Protein AF-A0A966TAZ2-F1 (afdb_monomer)

Sequence (140 aa):
MYEPYVWDVDDNRYIDFHAGYGANIVGHANPAIVAAVQKRVTQGTHFAQPTPDSIVVAEELSRRFGLPQWRFCNSGTEATMDAVHLMRAITGRDLIVKVEGSYNGHHDAVAISIFRSAKELGPAVKPSFADLKIEIATAS

pLDDT: mean 88.81, std 12.11, range [45.84, 98.44]

Structure (mmCIF, N/CA/C/O backbone):
data_AF-A0A966TAZ2-F1
#
_entry.id   AF-A0A966TAZ2-F1
#
loop_
_atom_site.group_PDB
_atom_site.id
_atom_site.type_symbol
_atom_site.label_atom_id
_atom_site.label_alt_id
_atom_site.label_comp_id
_atom_site.label_asym_id
_atom_site.label_entity_id
_atom_site.label_seq_id
_atom_site.pdbx_PDB_ins_code
_atom_site.Cartn_x
_atom_site.Cartn_y
_atom_site.Cartn_z
_atom_site.occupancy
_atom_site.B_iso_or_equiv
_atom_site.auth_seq_id
_atom_site.auth_comp_id
_atom_site.auth_asym_id
_atom_site.auth_atom_id
_atom_site.pdbx_PDB_model_num
ATOM 1 N N . MET A 1 1 ? 17.032 -9.420 -14.089 1.00 45.84 1 MET A N 1
ATOM 2 C CA . MET A 1 1 ? 17.299 -8.771 -12.790 1.00 45.84 1 MET A CA 1
ATOM 3 C C . MET A 1 1 ? 16.628 -7.411 -12.888 1.00 45.84 1 MET A C 1
ATOM 5 O O . MET A 1 1 ? 16.916 -6.713 -13.847 1.00 45.84 1 MET A O 1
ATOM 9 N N . TYR A 1 2 ? 15.626 -7.138 -12.055 1.00 60.66 2 TYR A N 1
ATOM 10 C CA . TYR A 1 2 ? 14.798 -5.927 -12.137 1.00 60.66 2 TYR A CA 1
ATOM 11 C C . TYR A 1 2 ? 15.659 -4.709 -11.821 1.00 60.66 2 TYR A C 1
ATOM 13 O O . TYR A 1 2 ? 16.419 -4.759 -10.855 1.00 60.66 2 TYR A O 1
ATOM 21 N N . GLU A 1 3 ? 15.622 -3.681 -12.665 1.00 75.06 3 GLU A N 1
ATOM 22 C CA . GLU A 1 3 ? 16.597 -2.599 -12.571 1.00 75.06 3 GLU A 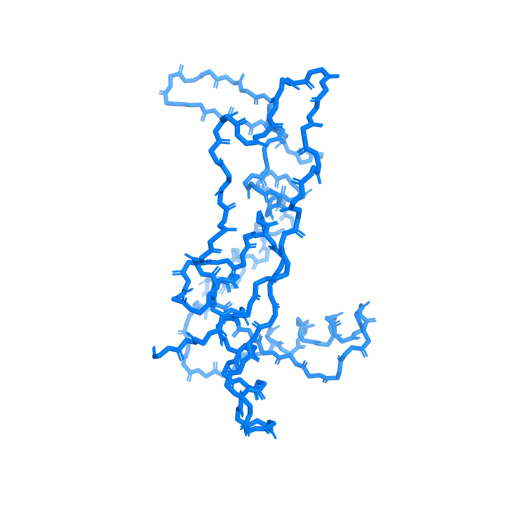CA 1
ATOM 23 C C . GLU A 1 3 ? 16.300 -1.728 -11.340 1.00 75.06 3 GLU A C 1
ATOM 25 O O . GLU A 1 3 ? 15.221 -1.138 -11.249 1.00 75.06 3 GLU A O 1
ATOM 30 N N . PRO A 1 4 ? 17.229 -1.634 -10.370 1.00 89.19 4 PRO A N 1
ATOM 31 C CA . PRO A 1 4 ? 17.060 -0.825 -9.166 1.00 89.19 4 PRO A CA 1
ATOM 32 C C . PRO A 1 4 ? 17.410 0.641 -9.446 1.00 89.19 4 PRO A C 1
ATOM 34 O O . PRO A 1 4 ? 17.915 1.331 -8.566 1.00 89.19 4 PRO A O 1
ATOM 37 N N . TYR A 1 5 ? 17.245 1.090 -10.689 1.00 92.94 5 TYR A N 1
ATOM 38 C CA . TYR A 1 5 ? 17.721 2.383 -11.145 1.00 92.94 5 TYR A CA 1
ATOM 39 C C . TYR A 1 5 ? 16.556 3.302 -11.472 1.00 92.94 5 TYR A C 1
ATOM 41 O O . TYR A 1 5 ? 15.544 2.874 -12.024 1.00 92.94 5 TYR A O 1
ATOM 49 N N . VAL A 1 6 ? 16.738 4.576 -11.150 1.00 94.00 6 VAL A N 1
ATOM 50 C CA . VAL A 1 6 ? 15.885 5.667 -11.619 1.00 94.00 6 VAL A CA 1
ATOM 51 C C . VAL A 1 6 ? 16.762 6.721 -12.274 1.00 94.00 6 VAL A C 1
ATOM 53 O O . VAL A 1 6 ? 17.924 6.891 -11.896 1.00 94.00 6 VAL A O 1
ATOM 56 N N . TRP A 1 7 ? 16.193 7.408 -13.256 1.00 95.62 7 TRP A N 1
ATOM 57 C CA . TRP A 1 7 ? 16.816 8.527 -13.946 1.00 95.62 7 TRP A CA 1
ATOM 58 C C . TRP A 1 7 ? 16.007 9.778 -13.646 1.00 95.62 7 TRP A C 1
ATOM 60 O O . TRP A 1 7 ? 14.774 9.724 -13.648 1.00 95.62 7 TRP A O 1
ATOM 70 N N . ASP A 1 8 ? 16.691 10.875 -13.345 1.00 96.44 8 ASP A N 1
ATOM 71 C CA . ASP A 1 8 ? 16.048 12.184 -13.312 1.00 96.44 8 ASP A CA 1
ATOM 72 C C . ASP A 1 8 ? 15.964 12.790 -14.724 1.00 96.44 8 ASP A C 1
ATOM 74 O O . ASP A 1 8 ? 16.283 12.149 -15.726 1.00 96.44 8 ASP A O 1
ATOM 78 N N . VAL A 1 9 ? 15.480 14.028 -14.806 1.00 97.62 9 VAL A N 1
ATOM 79 C CA . VAL A 1 9 ? 15.302 14.751 -16.074 1.00 97.62 9 VAL A CA 1
ATOM 80 C C . VAL A 1 9 ? 16.617 15.233 -16.702 1.00 97.62 9 VAL A C 1
ATOM 82 O O . VAL A 1 9 ? 16.593 15.680 -17.845 1.00 97.62 9 VAL A O 1
ATOM 85 N N . ASP A 1 10 ? 17.734 15.127 -15.978 1.00 98.31 10 ASP A N 1
ATOM 86 C CA . ASP A 1 10 ? 19.079 15.546 -16.389 1.00 98.31 10 ASP A CA 1
ATOM 87 C C . ASP A 1 10 ? 19.983 14.331 -16.704 1.00 98.31 10 ASP A C 1
ATOM 89 O O . ASP A 1 10 ? 21.209 14.447 -16.735 1.00 98.31 10 ASP A O 1
ATOM 93 N N . ASP A 1 11 ? 19.382 13.154 -16.923 1.00 97.19 11 ASP A N 1
ATOM 94 C CA . ASP A 1 11 ? 20.042 11.868 -17.193 1.00 97.19 11 ASP A CA 1
ATOM 95 C C . ASP A 1 11 ? 20.945 11.342 -16.055 1.00 97.19 11 ASP A C 1
ATOM 97 O O . ASP A 1 11 ? 21.730 10.401 -16.249 1.00 97.19 11 ASP A O 1
ATOM 101 N N . ASN A 1 12 ? 20.817 11.868 -14.832 1.00 97.81 12 ASN A N 1
ATOM 102 C CA . ASN A 1 12 ? 21.530 11.314 -13.684 1.00 97.81 12 ASN A CA 1
ATOM 103 C C . ASN A 1 12 ? 20.893 9.989 -13.266 1.00 97.81 12 ASN A C 1
ATOM 105 O O . ASN A 1 12 ? 19.690 9.900 -13.025 1.00 97.81 12 ASN A O 1
ATOM 109 N N . ARG A 1 13 ? 21.719 8.94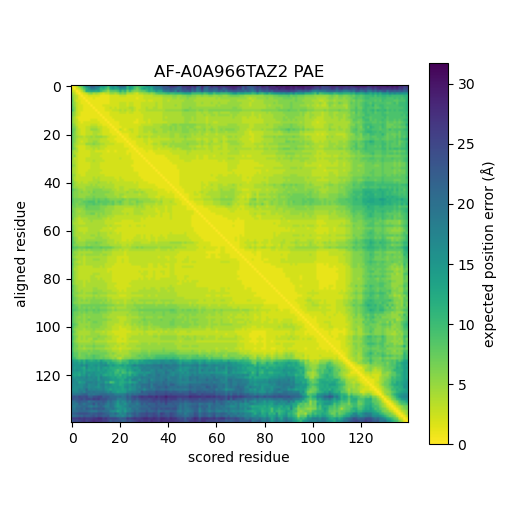9 -13.119 1.00 96.12 13 ARG A N 1
ATOM 110 C CA . ARG A 1 13 ? 21.275 7.624 -12.671 1.00 96.12 13 ARG A CA 1
ATOM 111 C C . ARG A 1 13 ? 21.472 7.446 -11.168 1.00 96.12 13 ARG A C 1
ATOM 113 O O . ARG A 1 13 ? 22.595 7.546 -10.671 1.00 96.12 13 ARG A O 1
ATOM 120 N N . TYR A 1 14 ? 20.416 7.031 -10.479 1.00 94.81 14 TYR A N 1
ATOM 121 C CA . TYR A 1 14 ? 20.410 6.738 -9.045 1.00 94.81 14 TYR A CA 1
ATOM 122 C C . TYR A 1 14 ? 20.103 5.270 -8.780 1.00 94.81 14 TYR A C 1
ATOM 124 O O . TYR A 1 14 ? 19.397 4.636 -9.558 1.00 94.81 14 TYR A O 1
ATOM 132 N N . ILE A 1 15 ? 20.598 4.741 -7.659 1.00 94.94 15 ILE A N 1
ATOM 133 C CA . ILE A 1 15 ? 20.110 3.473 -7.103 1.00 94.94 15 ILE A CA 1
ATOM 134 C C . ILE A 1 15 ? 18.907 3.795 -6.213 1.00 94.94 15 ILE A C 1
ATOM 136 O O . ILE A 1 15 ? 19.037 4.552 -5.250 1.00 94.94 15 ILE A O 1
ATOM 140 N N . ASP A 1 16 ? 17.748 3.227 -6.528 1.00 93.25 16 ASP A N 1
ATOM 141 C CA . ASP A 1 16 ? 16.502 3.463 -5.807 1.00 93.25 16 ASP A CA 1
ATOM 142 C C . ASP A 1 16 ? 16.369 2.532 -4.595 1.00 93.25 16 ASP A C 1
ATOM 144 O O . ASP A 1 16 ? 15.973 1.371 -4.704 1.00 93.25 16 ASP A O 1
ATOM 148 N N . PHE A 1 17 ? 16.678 3.074 -3.418 1.00 92.00 17 PHE A N 1
ATOM 149 C CA . PHE A 1 17 ? 16.415 2.438 -2.123 1.00 92.00 17 PHE A CA 1
ATOM 150 C C . PHE A 1 17 ? 15.055 2.821 -1.521 1.00 92.00 17 PHE A C 1
ATOM 152 O O . PHE A 1 17 ? 14.678 2.294 -0.477 1.00 92.00 17 PHE A O 1
ATOM 159 N N . HIS A 1 18 ? 14.324 3.747 -2.143 1.00 91.75 18 HIS A N 1
ATOM 160 C CA . HIS A 1 18 ? 13.025 4.208 -1.666 1.00 91.75 18 HIS A CA 1
ATOM 161 C C . HIS A 1 18 ? 11.888 3.293 -2.142 1.00 91.75 18 HIS A C 1
ATOM 163 O O . HIS A 1 18 ? 10.917 3.076 -1.412 1.00 91.75 18 HIS A O 1
ATOM 169 N N . ALA A 1 19 ? 12.007 2.748 -3.360 1.00 90.38 19 ALA A N 1
ATOM 170 C CA . ALA A 1 19 ? 11.081 1.781 -3.951 1.00 90.38 19 ALA A CA 1
ATOM 171 C C . ALA A 1 19 ? 9.606 2.223 -3.864 1.00 90.38 19 ALA A C 1
ATOM 173 O O . ALA A 1 19 ? 8.712 1.421 -3.590 1.00 90.38 19 ALA A O 1
ATOM 174 N N . GLY A 1 20 ? 9.353 3.523 -4.051 1.00 90.25 20 GLY A N 1
ATOM 175 C CA . GLY A 1 20 ? 8.013 4.114 -3.971 1.00 90.25 20 GLY A CA 1
ATOM 176 C C . GLY A 1 20 ? 7.322 3.872 -2.626 1.00 90.25 20 GLY A C 1
ATOM 177 O O . GLY A 1 20 ? 6.212 3.348 -2.606 1.00 90.25 20 GLY A O 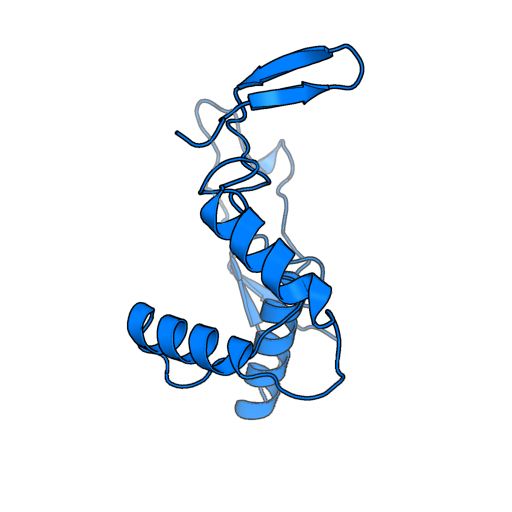1
ATOM 178 N N . TYR A 1 21 ? 7.984 4.199 -1.511 1.00 91.88 21 TYR A N 1
ATOM 179 C CA . TYR A 1 21 ? 7.496 3.906 -0.154 1.00 91.88 21 TYR A CA 1
ATOM 180 C C . TYR A 1 21 ? 7.237 2.404 0.080 1.00 91.88 21 TYR A C 1
ATOM 182 O O . TYR A 1 21 ? 6.328 2.019 0.812 1.00 91.88 21 TYR A O 1
ATOM 190 N N . GLY A 1 22 ? 8.020 1.540 -0.575 1.00 91.00 22 GLY A N 1
ATOM 191 C CA . GLY A 1 22 ? 7.884 0.082 -0.511 1.00 91.00 22 GLY A CA 1
ATOM 192 C C . GLY A 1 22 ? 6.830 -0.525 -1.446 1.00 91.00 22 GLY A C 1
ATOM 193 O O . GLY A 1 22 ? 6.762 -1.750 -1.547 1.00 91.00 22 GLY A O 1
ATOM 194 N N . ALA A 1 23 ? 6.044 0.280 -2.170 1.00 91.62 23 ALA A N 1
ATOM 195 C CA . ALA A 1 23 ? 5.063 -0.230 -3.132 1.00 91.62 23 ALA A CA 1
ATOM 196 C C . ALA A 1 23 ? 5.726 -0.968 -4.309 1.00 91.62 23 ALA A C 1
ATOM 198 O O . ALA A 1 23 ? 5.168 -1.925 -4.845 1.00 91.62 23 ALA A O 1
ATOM 199 N N . ASN A 1 24 ? 6.937 -0.557 -4.690 1.00 90.50 24 ASN A N 1
ATOM 200 C CA . ASN A 1 24 ? 7.689 -1.137 -5.796 1.00 90.50 24 ASN A CA 1
ATOM 201 C C . ASN A 1 24 ? 8.723 -2.176 -5.329 1.00 90.50 24 ASN A C 1
ATOM 203 O O . ASN A 1 24 ? 9.899 -2.126 -5.689 1.00 90.50 24 ASN A O 1
ATOM 207 N N . ILE A 1 25 ? 8.291 -3.138 -4.512 1.00 89.88 25 ILE A N 1
ATOM 208 C CA . ILE A 1 25 ? 9.193 -4.127 -3.896 1.00 89.88 25 ILE A CA 1
ATOM 209 C C . ILE A 1 25 ? 9.891 -5.055 -4.906 1.00 89.88 25 ILE A C 1
ATOM 211 O O . ILE A 1 25 ? 10.914 -5.660 -4.597 1.00 89.88 25 ILE A O 1
ATOM 215 N N . VAL A 1 26 ? 9.349 -5.176 -6.120 1.00 91.81 26 VAL A N 1
ATOM 216 C CA . VAL A 1 26 ? 9.886 -6.042 -7.182 1.00 91.81 26 VAL A CA 1
ATOM 217 C C . VAL A 1 26 ? 10.709 -5.292 -8.235 1.00 91.81 26 VAL A C 1
ATOM 219 O O . VAL A 1 26 ? 11.060 -5.886 -9.255 1.00 91.81 26 VAL A O 1
ATOM 222 N N . GLY A 1 27 ? 11.025 -4.019 -7.987 1.00 91.69 27 GLY A N 1
ATOM 223 C CA . GLY A 1 27 ? 11.833 -3.179 -8.868 1.00 91.69 27 GLY A CA 1
ATOM 224 C C . GLY A 1 27 ? 11.079 -2.614 -10.075 1.00 91.69 27 GLY A C 1
ATOM 225 O O . GLY A 1 27 ? 9.978 -3.040 -10.430 1.00 91.69 27 GLY A O 1
ATOM 226 N N . HIS A 1 28 ? 11.697 -1.622 -10.718 1.00 93.00 28 HIS A N 1
ATOM 227 C CA . HIS A 1 28 ? 11.109 -0.891 -11.842 1.00 93.00 28 HIS A CA 1
ATOM 228 C C . HIS A 1 28 ? 10.929 -1.777 -13.076 1.00 93.00 28 HIS A C 1
ATOM 230 O O . HIS A 1 28 ? 11.763 -2.633 -13.376 1.00 93.00 28 HIS A O 1
ATOM 236 N N . ALA A 1 29 ? 9.818 -1.557 -13.790 1.00 93.19 29 ALA A N 1
ATOM 237 C CA . ALA A 1 29 ? 9.492 -2.205 -15.063 1.00 93.19 29 ALA A CA 1
ATOM 238 C C . ALA A 1 29 ? 9.658 -3.739 -15.065 1.00 93.19 29 ALA A C 1
ATOM 240 O O . ALA A 1 29 ? 10.144 -4.325 -16.033 1.00 93.19 29 ALA A O 1
ATOM 241 N N . ASN A 1 30 ? 9.235 -4.405 -13.985 1.00 93.12 30 ASN A N 1
ATOM 242 C CA . ASN A 1 30 ? 9.279 -5.861 -13.880 1.00 93.12 30 ASN A CA 1
ATOM 243 C C . ASN A 1 30 ? 8.629 -6.533 -15.114 1.00 93.12 30 ASN A C 1
ATOM 245 O O . ASN A 1 30 ? 7.423 -6.357 -15.312 1.00 93.12 30 ASN A O 1
ATOM 249 N N . PRO A 1 31 ? 9.369 -7.321 -15.928 1.00 93.88 31 PRO A N 1
ATOM 250 C CA . PRO A 1 31 ? 8.852 -7.846 -17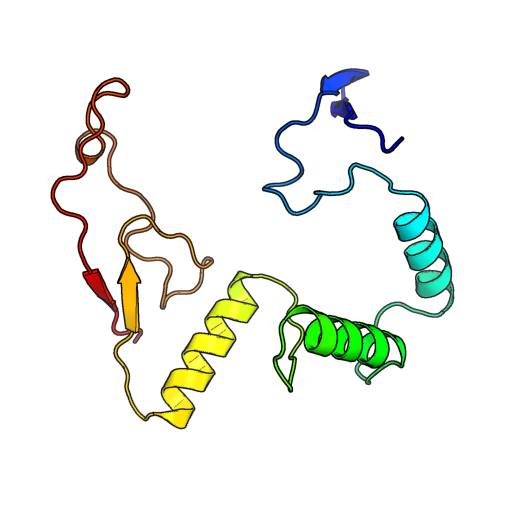.193 1.00 93.88 31 PRO A CA 1
ATOM 251 C C . PRO A 1 31 ? 7.562 -8.660 -17.077 1.00 93.88 31 PRO A C 1
ATOM 253 O O . PRO A 1 31 ? 6.725 -8.594 -17.974 1.00 93.88 31 PRO A O 1
ATOM 256 N N . ALA A 1 32 ? 7.363 -9.394 -15.976 1.00 95.50 32 ALA A N 1
ATOM 257 C CA . ALA A 1 32 ? 6.135 -10.157 -15.767 1.00 95.50 32 ALA A CA 1
ATOM 258 C C . ALA A 1 32 ? 4.929 -9.232 -15.535 1.00 95.50 32 ALA A C 1
ATOM 260 O O . ALA A 1 32 ? 3.861 -9.458 -16.104 1.00 95.50 32 ALA A O 1
ATOM 261 N N . ILE A 1 33 ? 5.113 -8.162 -14.752 1.00 95.00 33 ILE A N 1
ATOM 262 C CA . ILE A 1 33 ? 4.076 -7.149 -14.511 1.00 95.00 33 ILE A CA 1
ATOM 263 C C . ILE A 1 33 ? 3.795 -6.366 -15.792 1.00 95.00 33 ILE A C 1
ATOM 265 O O . ILE A 1 33 ? 2.637 -6.224 -16.172 1.00 95.00 33 ILE A O 1
ATOM 269 N N . VAL A 1 34 ? 4.838 -5.909 -16.492 1.00 96.56 34 VAL A N 1
ATOM 270 C CA . VAL A 1 34 ? 4.700 -5.169 -17.755 1.00 96.56 34 VAL A CA 1
ATOM 271 C C . VAL A 1 34 ? 3.924 -5.994 -18.780 1.00 96.56 34 VAL A C 1
ATOM 273 O O . VAL A 1 34 ? 2.951 -5.495 -19.340 1.00 96.56 34 VAL A O 1
ATOM 276 N N . ALA A 1 35 ? 4.279 -7.268 -18.968 1.00 97.38 35 ALA A N 1
ATOM 277 C CA . ALA A 1 35 ? 3.574 -8.152 -19.892 1.00 97.38 35 ALA A CA 1
ATOM 278 C C . ALA A 1 35 ? 2.102 -8.368 -19.492 1.00 97.38 35 ALA A C 1
ATOM 280 O O . ALA A 1 35 ? 1.216 -8.328 -20.350 1.00 97.38 35 ALA A O 1
ATOM 281 N N . ALA A 1 36 ? 1.819 -8.565 -18.198 1.00 96.19 36 ALA A N 1
ATOM 282 C CA . ALA A 1 36 ? 0.453 -8.734 -17.699 1.00 96.19 36 ALA A CA 1
ATOM 283 C C . ALA A 1 36 ? -0.399 -7.473 -17.916 1.00 96.19 36 ALA A C 1
ATOM 285 O O . ALA A 1 36 ? -1.519 -7.564 -18.425 1.00 96.19 36 ALA A O 1
ATOM 286 N N . VAL A 1 37 ? 0.151 -6.296 -17.598 1.00 96.62 37 VAL A N 1
ATOM 287 C CA . VAL A 1 37 ? -0.512 -5.004 -17.809 1.00 96.62 37 VAL A CA 1
ATOM 288 C C . VAL A 1 37 ? -0.752 -4.775 -19.298 1.00 96.62 37 VAL A C 1
ATOM 290 O O . VAL A 1 37 ? -1.893 -4.538 -19.681 1.00 96.62 37 VAL A O 1
ATOM 293 N N . GLN A 1 38 ? 0.265 -4.922 -20.154 1.00 97.81 38 GLN A N 1
ATOM 294 C CA . GLN A 1 38 ? 0.137 -4.761 -21.610 1.00 97.81 38 GLN A CA 1
ATOM 295 C C . GLN A 1 38 ? -0.949 -5.669 -22.199 1.00 97.81 38 GLN A C 1
ATOM 297 O O . GLN A 1 38 ? -1.788 -5.215 -22.977 1.00 97.81 38 GLN A O 1
ATOM 302 N N . LYS A 1 39 ? -0.996 -6.938 -21.783 1.00 96.75 39 LYS A N 1
ATOM 303 C CA . LYS A 1 39 ? -2.056 -7.862 -22.202 1.00 96.75 39 LYS A CA 1
ATOM 304 C C . LYS A 1 39 ? -3.440 -7.365 -21.770 1.00 96.75 39 LYS A C 1
ATOM 306 O O . LYS A 1 39 ? -4.353 -7.335 -22.593 1.00 96.75 39 LYS A O 1
ATOM 311 N N . ARG A 1 40 ? -3.602 -6.954 -20.508 1.00 95.31 40 ARG A N 1
ATOM 312 C CA . ARG A 1 40 ? -4.886 -6.503 -19.942 1.00 95.31 40 ARG A CA 1
ATOM 313 C C . ARG A 1 40 ? -5.385 -5.210 -20.588 1.00 95.31 40 ARG A C 1
ATOM 315 O O . ARG A 1 40 ? -6.551 -5.141 -20.966 1.00 95.31 40 ARG A O 1
ATOM 322 N N . VAL A 1 41 ? -4.523 -4.207 -20.766 1.00 96.94 41 VAL A N 1
ATOM 323 C CA . VAL A 1 41 ? -4.939 -2.884 -21.273 1.00 96.94 41 VAL A CA 1
ATOM 324 C C . VAL A 1 41 ? -5.497 -2.946 -22.696 1.00 96.94 41 VAL A C 1
ATOM 326 O O . VAL A 1 41 ? -6.444 -2.225 -22.994 1.00 96.94 41 VAL A O 1
ATOM 329 N N . THR A 1 42 ? -5.007 -3.859 -23.547 1.00 97.31 42 THR A N 1
ATOM 330 C CA . THR A 1 42 ? -5.557 -4.062 -24.908 1.00 97.31 42 THR A CA 1
ATOM 331 C C . THR A 1 42 ? -6.998 -4.574 -24.913 1.00 97.31 42 THR A C 1
ATOM 333 O O . THR A 1 42 ? -7.695 -4.461 -25.915 1.00 97.31 42 THR A O 1
ATOM 336 N N . GLN A 1 43 ? -7.459 -5.118 -23.789 1.00 95.69 43 GLN A N 1
ATOM 337 C CA . GLN A 1 43 ? -8.801 -5.656 -23.613 1.00 95.69 43 GLN A CA 1
ATOM 338 C C . GLN A 1 43 ? -9.713 -4.691 -22.828 1.00 95.69 43 GLN A C 1
ATOM 340 O O . GLN A 1 43 ? -10.859 -5.040 -22.556 1.00 95.69 43 GLN A O 1
ATOM 345 N N . GLY A 1 44 ? -9.216 -3.509 -22.435 1.00 95.00 44 GLY A N 1
ATOM 346 C CA . GLY A 1 44 ? -9.908 -2.505 -21.617 1.00 95.00 44 GLY A CA 1
ATOM 347 C C . GLY A 1 44 ? -9.509 -2.528 -20.133 1.00 95.00 44 GLY A C 1
ATOM 348 O O . GLY A 1 44 ? -9.106 -3.567 -19.597 1.00 95.00 44 GLY A O 1
ATOM 349 N N . THR A 1 45 ? -9.624 -1.371 -19.473 1.00 93.50 45 THR A N 1
ATOM 350 C CA . THR A 1 45 ? -9.075 -1.108 -18.126 1.00 93.50 45 THR A CA 1
ATOM 351 C C . THR A 1 45 ? -10.117 -0.806 -17.050 1.00 93.50 45 THR A C 1
ATOM 353 O O . THR A 1 45 ? -9.802 -0.904 -15.867 1.00 93.50 45 THR A O 1
ATOM 356 N N . HIS A 1 46 ? -11.350 -0.458 -17.423 1.00 93.00 46 HIS A N 1
ATOM 357 C CA . HIS A 1 46 ? -12.409 -0.120 -16.476 1.00 93.00 46 HIS A CA 1
ATOM 358 C C . HIS A 1 46 ? -13.776 -0.499 -17.046 1.00 93.00 46 HIS A C 1
ATOM 360 O O . HIS A 1 46 ? -14.095 -0.133 -18.175 1.00 93.00 46 HIS A O 1
ATOM 366 N N . PHE A 1 47 ? -14.574 -1.233 -16.267 1.00 92.56 47 PHE A N 1
ATOM 367 C CA . PHE A 1 47 ? -15.792 -1.879 -16.773 1.00 92.56 47 PHE A CA 1
ATOM 368 C C . PHE A 1 47 ? -17.052 -1.609 -15.948 1.00 92.56 47 PHE A C 1
ATOM 370 O O . PHE A 1 47 ? -18.124 -2.034 -16.362 1.00 92.56 47 PHE A O 1
ATOM 377 N N . ALA A 1 48 ? -16.945 -0.964 -14.776 1.00 92.88 48 ALA A N 1
ATOM 378 C CA . ALA A 1 48 ? -18.047 -0.847 -13.804 1.00 92.88 48 ALA A CA 1
ATOM 379 C C . ALA A 1 48 ? -18.776 -2.191 -13.517 1.00 92.88 48 ALA A C 1
ATOM 381 O O . ALA A 1 48 ? -19.946 -2.232 -13.135 1.00 92.88 48 ALA A O 1
ATOM 382 N N . GLN A 1 49 ? -18.073 -3.304 -13.735 1.00 92.25 49 GLN A N 1
ATOM 383 C CA . GLN A 1 49 ? -18.528 -4.687 -13.642 1.00 92.25 49 GLN A CA 1
ATOM 384 C C . GLN A 1 49 ? -17.336 -5.546 -13.176 1.00 92.25 49 GLN A C 1
ATOM 386 O O . GLN A 1 49 ? -16.189 -5.195 -13.482 1.00 92.25 49 GLN A O 1
ATOM 391 N N . PRO A 1 50 ? -17.564 -6.659 -12.457 1.00 89.88 50 PRO A N 1
ATOM 392 C CA . PRO A 1 50 ? -16.498 -7.581 -12.071 1.00 89.88 50 PRO A CA 1
ATOM 393 C C . PRO A 1 50 ? -15.794 -8.200 -13.284 1.00 89.88 50 PRO A C 1
ATOM 395 O O . PRO A 1 50 ? -16.426 -8.492 -14.298 1.00 89.88 50 PRO A O 1
ATOM 398 N N . THR A 1 51 ? -14.493 -8.463 -13.154 1.00 93.75 51 THR A N 1
ATOM 399 C CA . THR A 1 51 ? -13.701 -9.193 -14.155 1.00 93.75 51 THR A CA 1
ATOM 400 C C . THR A 1 51 ? -13.127 -10.482 -13.560 1.00 93.75 51 THR A C 1
ATOM 402 O O . THR A 1 51 ? -12.880 -10.533 -12.349 1.00 93.75 51 THR A O 1
ATOM 405 N N . PRO A 1 52 ? -12.849 -11.516 -14.379 1.00 93.50 52 PRO A N 1
ATOM 406 C CA . PRO A 1 52 ? -12.200 -12.742 -13.904 1.00 93.50 52 PRO A CA 1
ATOM 407 C C . PRO A 1 52 ? -10.863 -12.493 -13.189 1.00 93.50 52 PRO A C 1
ATOM 409 O O . PRO A 1 52 ? -10.541 -13.194 -12.235 1.00 93.50 52 PRO A O 1
ATOM 412 N N . ASP A 1 53 ? -10.122 -11.453 -13.589 1.00 93.12 53 ASP A N 1
ATOM 413 C CA . ASP A 1 53 ? -8.845 -11.076 -12.970 1.00 93.12 53 ASP A CA 1
ATOM 414 C C . ASP A 1 53 ? -8.992 -10.792 -11.464 1.00 93.12 53 ASP A C 1
ATOM 416 O O . ASP A 1 53 ? -8.133 -11.173 -10.670 1.00 93.12 53 ASP A O 1
ATOM 420 N N . SER A 1 54 ? -10.107 -10.180 -11.047 1.00 93.69 54 SER A N 1
ATOM 421 C CA . SER A 1 54 ? -10.364 -9.886 -9.631 1.00 93.69 54 SER A CA 1
ATOM 422 C C . SER A 1 54 ? -10.549 -11.147 -8.779 1.00 93.69 54 SER A C 1
ATOM 424 O O . SER A 1 54 ? -10.155 -11.154 -7.613 1.00 93.69 54 SER A O 1
ATOM 426 N N . ILE A 1 55 ? -11.082 -12.225 -9.367 1.00 95.31 55 ILE A N 1
ATOM 427 C CA . ILE A 1 55 ? -11.281 -13.516 -8.693 1.00 95.31 55 ILE A CA 1
ATOM 428 C C . ILE A 1 55 ? -9.923 -14.161 -8.426 1.00 95.31 55 ILE A C 1
ATOM 430 O O . ILE A 1 55 ? -9.636 -14.523 -7.290 1.00 95.31 55 ILE A O 1
ATOM 434 N N . VAL A 1 56 ? -9.055 -14.207 -9.443 1.00 96.25 56 VAL A N 1
ATOM 435 C CA . VAL A 1 56 ? -7.700 -14.770 -9.325 1.00 96.25 56 VAL A CA 1
ATOM 436 C C . VAL A 1 56 ? -6.908 -14.072 -8.216 1.00 96.25 56 VAL A C 1
ATOM 438 O O . VAL A 1 56 ? -6.258 -14.726 -7.401 1.00 96.25 56 VAL A O 1
ATOM 441 N N . VAL A 1 57 ? -6.977 -12.738 -8.155 1.00 96.56 57 VAL A N 1
ATOM 442 C CA . VAL A 1 57 ? -6.290 -11.972 -7.106 1.00 96.56 57 VAL A CA 1
ATOM 443 C C . VAL A 1 57 ? -6.903 -12.250 -5.731 1.00 96.56 57 VAL A C 1
ATOM 445 O O . VAL A 1 57 ? -6.160 -12.461 -4.775 1.00 96.56 57 VAL A O 1
ATOM 448 N N . ALA A 1 58 ? -8.233 -12.283 -5.611 1.00 97.38 58 ALA A N 1
ATOM 449 C CA . ALA A 1 58 ? -8.902 -12.552 -4.339 1.00 97.38 58 ALA A CA 1
ATOM 450 C C . ALA A 1 58 ? -8.580 -13.956 -3.796 1.00 97.38 58 ALA A C 1
ATOM 452 O O . ALA A 1 58 ? -8.270 -14.094 -2.614 1.00 97.38 58 ALA A O 1
ATOM 453 N N . GLU A 1 59 ? -8.581 -14.981 -4.652 1.00 97.50 59 GLU A N 1
ATOM 454 C CA . GLU A 1 59 ? -8.214 -16.354 -4.284 1.00 97.50 59 GLU A CA 1
ATOM 455 C C . GLU A 1 59 ? -6.767 -16.442 -3.792 1.00 97.50 59 GLU A C 1
ATOM 457 O O . GLU A 1 59 ? -6.488 -17.072 -2.768 1.00 97.50 59 GLU A O 1
ATOM 462 N N . GLU A 1 60 ? -5.841 -15.765 -4.472 1.00 98.06 60 GLU A N 1
ATOM 463 C CA . GLU A 1 60 ? -4.437 -15.758 -4.069 1.00 98.06 60 GLU A CA 1
ATOM 464 C C . GLU A 1 60 ? -4.222 -15.017 -2.742 1.00 98.06 60 GLU A C 1
ATOM 466 O O . GLU A 1 60 ? -3.435 -15.467 -1.905 1.00 98.06 60 GLU A O 1
ATOM 471 N N . LEU A 1 61 ? -4.941 -13.917 -2.502 1.00 98.19 61 LEU A N 1
ATOM 472 C CA . LEU A 1 61 ? -4.917 -13.220 -1.215 1.00 98.19 61 LEU A CA 1
ATOM 473 C C . LEU A 1 61 ? -5.490 -14.101 -0.096 1.00 98.19 61 LEU A C 1
ATOM 475 O O . LEU A 1 61 ? -4.874 -14.216 0.967 1.00 98.19 61 LEU A O 1
ATOM 479 N N . SER A 1 62 ? -6.608 -14.791 -0.341 1.00 98.19 62 SER A N 1
ATOM 480 C CA . SER A 1 62 ? -7.184 -15.750 0.608 1.00 98.19 62 SER A CA 1
ATOM 481 C C . SER A 1 62 ? -6.217 -16.880 0.934 1.00 98.19 62 SER A C 1
ATOM 483 O O . SER A 1 62 ? -6.012 -17.190 2.107 1.00 98.19 62 SER A O 1
ATOM 485 N N . ARG A 1 63 ? -5.553 -17.448 -0.077 1.00 98.44 63 ARG A N 1
ATOM 486 C CA . ARG A 1 63 ? -4.541 -18.493 0.110 1.00 98.44 63 ARG A CA 1
ATOM 487 C C . ARG A 1 63 ? -3.331 -17.994 0.908 1.00 98.44 63 ARG A C 1
ATOM 489 O O . ARG A 1 63 ? -2.797 -18.741 1.724 1.00 98.44 63 ARG A O 1
ATOM 496 N N . ARG A 1 64 ? -2.872 -16.760 0.664 1.00 98.38 64 ARG A N 1
ATOM 497 C CA . ARG A 1 64 ? -1.675 -16.183 1.307 1.00 98.38 64 ARG A CA 1
ATOM 498 C C . ARG A 1 64 ? -1.900 -15.744 2.747 1.00 98.38 64 ARG A C 1
ATOM 500 O O . ARG A 1 64 ? -1.019 -15.961 3.572 1.00 98.38 64 ARG A O 1
ATOM 507 N N . PHE A 1 65 ? -3.030 -15.104 3.034 1.00 98.19 65 PHE A N 1
ATOM 508 C CA . PHE A 1 65 ? -3.276 -14.456 4.327 1.00 98.19 65 PHE A CA 1
ATOM 509 C C . PHE A 1 65 ? -4.332 -15.168 5.182 1.00 98.19 65 PHE A C 1
ATOM 511 O O . PHE A 1 65 ? -4.550 -14.770 6.322 1.00 98.19 65 PHE A O 1
ATOM 518 N N . GLY A 1 66 ? -4.988 -16.213 4.665 1.00 98.19 66 GLY A N 1
ATOM 519 C CA . GLY A 1 66 ? -5.950 -17.022 5.421 1.00 98.19 66 GLY A CA 1
ATOM 520 C C . GLY A 1 66 ? -7.286 -16.330 5.709 1.00 98.19 66 GLY A C 1
ATOM 521 O O . GLY A 1 66 ? -8.043 -16.806 6.551 1.00 98.19 66 GLY A O 1
ATOM 522 N N . LEU A 1 67 ? -7.589 -15.217 5.029 1.00 97.56 67 LEU A N 1
ATOM 523 C CA . LEU A 1 67 ? -8.855 -14.493 5.167 1.00 97.56 67 LEU A CA 1
ATOM 524 C C . LEU A 1 67 ? -9.825 -14.856 4.029 1.00 97.56 67 LEU A C 1
ATOM 526 O O . LEU A 1 67 ? -9.411 -14.918 2.868 1.00 97.56 67 LEU A O 1
ATOM 530 N N . PRO A 1 68 ? -11.118 -15.085 4.322 1.00 95.88 68 PRO A N 1
ATOM 531 C CA . PRO A 1 68 ? -12.052 -15.654 3.350 1.00 95.88 68 PRO A CA 1
ATOM 532 C C . PRO A 1 68 ? -12.651 -14.633 2.374 1.00 95.88 68 PRO A C 1
ATOM 534 O O . PRO A 1 68 ? -13.214 -15.029 1.359 1.00 95.88 68 PRO A O 1
ATOM 537 N N . GLN A 1 69 ? -12.589 -13.335 2.681 1.00 96.00 69 GLN A N 1
ATOM 538 C CA . GLN A 1 69 ? -13.237 -12.286 1.896 1.00 96.00 69 GLN A CA 1
ATOM 539 C C . GLN A 1 69 ? -12.297 -11.103 1.703 1.00 96.00 69 GLN A C 1
ATOM 541 O O . GLN A 1 69 ? -11.599 -10.698 2.631 1.00 96.00 69 GLN A O 1
ATOM 546 N N . TRP A 1 70 ? -12.327 -10.539 0.496 1.00 96.69 70 TRP A N 1
ATOM 547 C CA . TRP A 1 70 ? -11.496 -9.409 0.099 1.00 96.69 70 TRP A CA 1
ATOM 548 C C . TRP A 1 70 ? -12.331 -8.351 -0.598 1.00 96.69 70 TRP A C 1
ATOM 550 O O . TRP A 1 70 ? -13.220 -8.659 -1.393 1.00 96.69 70 TRP A O 1
ATOM 560 N N . ARG A 1 71 ? -11.999 -7.091 -0.325 1.00 95.38 71 ARG A N 1
ATOM 561 C CA . ARG A 1 71 ? -12.519 -5.935 -1.044 1.00 95.38 71 ARG A CA 1
ATOM 562 C C . ARG A 1 71 ? -11.350 -5.087 -1.526 1.00 95.38 71 ARG A C 1
ATOM 564 O O . ARG A 1 71 ? -10.486 -4.715 -0.739 1.00 95.38 71 ARG A O 1
ATOM 571 N N . PHE A 1 72 ? -11.332 -4.802 -2.823 1.00 95.88 72 PHE A N 1
ATOM 572 C CA . PHE A 1 72 ? -10.315 -3.956 -3.436 1.00 95.88 72 PHE A CA 1
ATOM 573 C C . PHE A 1 72 ? -10.680 -2.480 -3.285 1.00 95.88 72 PHE A C 1
ATOM 575 O O . PHE A 1 72 ? -11.837 -2.102 -3.472 1.00 95.88 72 PHE A O 1
ATOM 582 N N . CYS A 1 73 ? -9.670 -1.673 -2.976 1.00 96.81 73 CYS A N 1
ATOM 583 C CA . CYS A 1 73 ? -9.729 -0.216 -2.912 1.00 96.81 73 CYS A CA 1
ATOM 584 C C . CYS A 1 73 ? -8.660 0.362 -3.850 1.00 96.81 73 CYS A C 1
ATOM 586 O O . CYS A 1 73 ? -7.766 -0.359 -4.297 1.00 96.81 73 CYS A O 1
ATOM 588 N N . ASN A 1 74 ? -8.720 1.660 -4.127 1.00 95.81 74 ASN A N 1
ATOM 589 C CA . ASN A 1 74 ? -7.751 2.343 -4.987 1.00 95.81 74 ASN A CA 1
ATOM 590 C C . ASN A 1 74 ? -6.535 2.857 -4.207 1.00 95.81 74 ASN A C 1
ATOM 592 O O . ASN A 1 74 ? -5.536 3.251 -4.805 1.00 95.81 74 ASN A O 1
ATOM 596 N N . SER A 1 75 ? -6.604 2.876 -2.873 1.00 97.62 75 SER A N 1
ATOM 597 C CA . SER A 1 75 ? -5.510 3.331 -2.017 1.00 97.62 75 SER A CA 1
ATOM 598 C C . SER A 1 75 ? -5.525 2.668 -0.640 1.00 97.62 75 SER A C 1
ATOM 600 O O . SER A 1 75 ? -6.532 2.104 -0.208 1.00 97.62 75 SER A O 1
ATOM 602 N N . GLY A 1 76 ? -4.406 2.794 0.082 1.00 96.44 76 GLY A N 1
ATOM 603 C CA . GLY A 1 76 ? -4.335 2.431 1.499 1.00 96.44 76 GLY A CA 1
ATOM 604 C C . GLY A 1 76 ? -5.244 3.292 2.384 1.00 96.44 76 GLY A C 1
ATOM 605 O O . GLY A 1 76 ? -5.830 2.761 3.319 1.00 96.44 76 GLY A O 1
ATOM 606 N N . THR A 1 77 ? -5.422 4.581 2.056 1.00 97.62 77 THR A N 1
ATOM 607 C CA . THR A 1 77 ? -6.356 5.485 2.758 1.00 97.62 77 THR A CA 1
ATOM 608 C C . THR A 1 77 ? -7.799 4.997 2.650 1.00 97.62 77 THR A C 1
ATOM 610 O O . THR A 1 77 ? -8.525 5.011 3.636 1.00 97.62 77 THR A O 1
ATOM 613 N N . GLU A 1 78 ? -8.231 4.560 1.465 1.00 98.12 78 GLU A N 1
ATOM 614 C CA . GLU A 1 78 ? -9.578 4.007 1.289 1.00 98.12 78 GLU A CA 1
ATOM 615 C C . GLU A 1 78 ? -9.745 2.696 2.061 1.00 98.12 78 GLU A C 1
ATOM 617 O O . GLU A 1 78 ? -10.769 2.496 2.704 1.00 98.12 78 GLU A O 1
ATOM 622 N N . ALA A 1 79 ? -8.725 1.832 2.057 1.00 97.69 79 ALA A N 1
ATOM 623 C CA . ALA A 1 79 ? -8.781 0.569 2.784 1.00 97.69 79 ALA A CA 1
ATOM 624 C C . ALA A 1 79 ? -8.947 0.773 4.302 1.00 97.69 79 ALA A C 1
ATOM 626 O O . ALA A 1 79 ? -9.757 0.092 4.932 1.00 97.69 79 ALA A O 1
ATOM 627 N N . THR A 1 80 ? -8.212 1.717 4.900 1.00 97.38 80 THR A N 1
ATOM 628 C CA . THR A 1 80 ? -8.339 2.039 6.331 1.00 97.38 80 THR A CA 1
ATOM 629 C C . THR A 1 80 ? -9.638 2.778 6.645 1.00 97.38 80 THR A C 1
ATOM 631 O O . THR A 1 80 ? -10.262 2.494 7.669 1.00 97.38 80 THR A O 1
ATOM 634 N N . MET A 1 81 ? -10.104 3.644 5.743 1.00 97.19 81 MET A N 1
ATOM 635 C CA . MET A 1 81 ? -11.399 4.317 5.856 1.00 97.19 81 MET A CA 1
ATOM 636 C C . MET A 1 81 ? -12.564 3.315 5.845 1.00 97.19 81 MET A C 1
ATOM 638 O O . MET A 1 81 ? -13.406 3.344 6.745 1.00 97.19 81 MET A O 1
ATOM 642 N N . ASP A 1 82 ? -12.591 2.391 4.881 1.00 97.44 82 ASP A 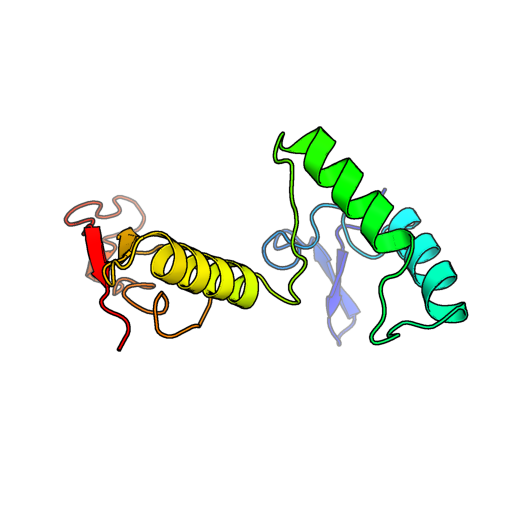N 1
ATOM 643 C CA . ASP A 1 82 ? -13.612 1.341 4.786 1.00 97.44 82 ASP A CA 1
ATOM 644 C C . ASP A 1 82 ? -13.576 0.423 6.016 1.00 97.44 82 ASP A C 1
ATOM 646 O O . ASP A 1 82 ? -14.627 0.083 6.563 1.00 97.44 82 ASP A O 1
ATOM 650 N N . ALA A 1 83 ? -12.383 0.067 6.510 1.00 96.00 83 ALA A N 1
ATOM 651 C CA . ALA A 1 83 ? -12.237 -0.733 7.726 1.00 96.00 83 ALA A CA 1
ATOM 652 C C . ALA A 1 83 ? -12.831 -0.029 8.958 1.00 96.00 83 ALA A C 1
ATOM 654 O O . ALA A 1 83 ? -13.533 -0.659 9.754 1.00 96.00 83 ALA A O 1
ATOM 655 N N . VAL A 1 84 ? -12.596 1.280 9.097 1.00 95.31 84 VAL A N 1
ATOM 656 C CA . VAL A 1 84 ? -13.190 2.101 10.159 1.00 95.31 84 VAL A CA 1
ATOM 657 C C . VAL A 1 84 ? -14.713 2.126 10.047 1.00 95.31 84 VAL A C 1
ATOM 659 O O . VAL A 1 84 ? -15.401 1.860 11.035 1.00 95.31 84 VAL A O 1
ATOM 662 N N . HIS A 1 85 ? -15.258 2.398 8.860 1.00 95.75 85 HIS A N 1
ATOM 663 C CA . HIS A 1 85 ? -16.707 2.425 8.653 1.00 95.75 85 HIS A CA 1
ATOM 664 C C . HIS A 1 85 ? -17.357 1.069 8.940 1.00 95.75 85 HIS A C 1
ATOM 666 O O . HIS A 1 85 ? -18.379 1.010 9.626 1.00 95.75 85 HIS A O 1
ATOM 672 N N . LEU A 1 86 ? -16.743 -0.024 8.486 1.00 96.19 86 LEU A N 1
ATOM 673 C CA . LEU A 1 86 ? -17.243 -1.376 8.710 1.00 96.19 86 LEU A CA 1
ATOM 674 C C . LEU A 1 86 ? -17.236 -1.748 10.199 1.00 96.19 86 LEU A C 1
ATOM 676 O O . LEU A 1 86 ? -18.233 -2.255 10.710 1.00 96.19 86 LEU A O 1
ATOM 680 N N . MET A 1 87 ? -16.147 -1.451 10.915 1.00 95.50 87 MET A N 1
ATOM 681 C CA . MET A 1 87 ? -16.051 -1.669 12.363 1.00 95.50 87 MET A CA 1
ATOM 682 C C . MET A 1 87 ? -17.156 -0.932 13.124 1.00 95.50 87 MET A C 1
ATOM 684 O O . MET A 1 87 ? -17.803 -1.522 13.993 1.00 95.50 87 MET A O 1
ATOM 688 N N . ARG A 1 88 ? -17.413 0.334 12.781 1.00 95.00 88 ARG A N 1
ATOM 689 C CA . ARG A 1 88 ? -18.494 1.121 13.391 1.00 95.00 88 ARG A CA 1
ATOM 690 C C . ARG A 1 88 ? -19.863 0.528 13.090 1.00 95.00 88 ARG A C 1
ATOM 692 O O . ARG A 1 88 ? -20.638 0.313 14.015 1.00 95.00 88 ARG A O 1
ATOM 699 N N . ALA A 1 89 ? -20.131 0.197 11.827 1.00 96.69 89 ALA A N 1
ATOM 700 C CA . ALA A 1 89 ? -21.406 -0.377 11.405 1.00 96.69 89 ALA A CA 1
ATOM 701 C C . ALA A 1 89 ? -21.711 -1.718 12.096 1.00 96.69 89 ALA A C 1
ATOM 703 O O . ALA A 1 89 ? -22.852 -1.969 12.471 1.00 96.69 89 ALA A O 1
ATOM 704 N N . ILE A 1 90 ? -20.696 -2.566 12.297 1.00 97.50 90 ILE A N 1
ATOM 705 C CA . ILE A 1 90 ? -20.859 -3.878 12.941 1.00 97.50 90 ILE A CA 1
ATOM 706 C C . ILE A 1 90 ? -21.008 -3.749 14.461 1.00 97.50 90 ILE A C 1
ATOM 708 O O . ILE A 1 90 ? -21.796 -4.470 15.068 1.00 97.50 90 ILE A O 1
ATOM 712 N N . THR A 1 91 ? -20.223 -2.876 15.096 1.00 97.00 91 THR A N 1
ATOM 713 C CA . THR A 1 91 ? -20.128 -2.832 16.565 1.00 97.00 91 THR A CA 1
ATOM 714 C C . THR A 1 91 ? -21.026 -1.786 17.219 1.00 97.00 91 THR A C 1
ATOM 716 O O . THR A 1 91 ? -21.268 -1.879 18.423 1.00 97.00 91 THR A O 1
ATOM 719 N N . GLY A 1 92 ? -21.477 -0.779 16.467 1.00 95.69 92 GLY A N 1
ATOM 720 C CA . GLY A 1 92 ? -22.176 0.397 16.991 1.00 95.69 92 GLY A CA 1
ATOM 721 C C . GLY A 1 92 ? -21.306 1.296 17.877 1.00 95.69 92 GLY A C 1
ATOM 722 O O . GLY A 1 92 ? -21.841 2.048 18.685 1.00 95.69 92 GLY A O 1
ATOM 723 N N . ARG A 1 93 ? -19.972 1.179 17.801 1.00 93.69 93 ARG A N 1
ATOM 724 C CA . ARG A 1 93 ? -19.027 1.938 18.635 1.00 93.69 93 ARG A CA 1
ATOM 725 C C . ARG A 1 93 ? -18.361 3.042 17.831 1.00 93.69 93 ARG A C 1
ATOM 727 O O . ARG A 1 93 ? -17.840 2.768 16.758 1.00 93.69 93 ARG A O 1
ATOM 734 N N . ASP A 1 94 ? -18.265 4.236 18.404 1.00 90.44 94 ASP A N 1
ATOM 735 C CA . ASP A 1 94 ? -17.676 5.394 17.713 1.00 90.44 94 ASP A CA 1
ATOM 736 C C . ASP A 1 94 ? -16.153 5.498 17.866 1.00 90.44 94 ASP A C 1
ATOM 738 O O . ASP A 1 94 ? -15.463 6.026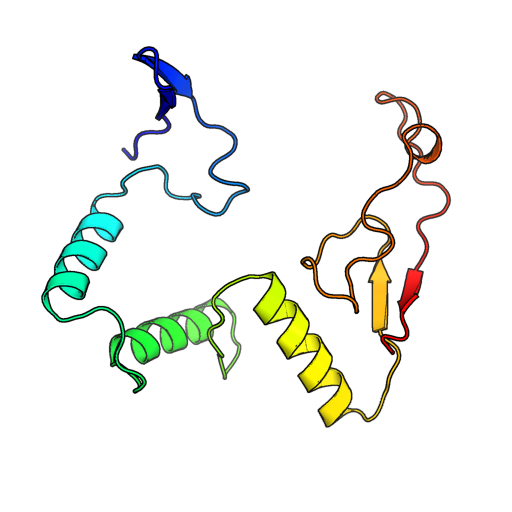 16.984 1.00 90.44 94 ASP A O 1
ATOM 742 N N . LEU A 1 95 ? -15.640 4.991 18.990 1.00 90.44 95 LEU A N 1
ATOM 743 C CA . LEU A 1 95 ? -14.257 5.165 19.424 1.00 90.44 95 LEU A CA 1
ATOM 744 C C . LEU A 1 95 ? -13.294 4.244 18.671 1.00 90.44 95 LEU A C 1
ATOM 746 O O . LEU A 1 95 ? -13.506 3.033 18.595 1.00 90.44 95 LEU A O 1
ATOM 750 N N . ILE A 1 96 ? -12.187 4.819 18.200 1.00 88.88 96 ILE A N 1
ATOM 751 C CA . ILE A 1 96 ? -11.068 4.098 17.581 1.00 88.88 96 ILE A CA 1
ATOM 752 C C . ILE A 1 96 ? -9.811 4.342 18.405 1.00 88.88 96 ILE A C 1
ATOM 754 O O . ILE A 1 96 ? -9.557 5.461 18.842 1.00 88.88 96 ILE A O 1
ATOM 758 N N . VAL A 1 97 ? -9.014 3.292 18.585 1.00 89.38 97 VAL A N 1
ATOM 759 C CA . VAL A 1 97 ? -7.703 3.366 19.231 1.00 89.38 97 VAL A CA 1
ATOM 760 C C . VAL A 1 97 ? -6.612 3.438 18.167 1.00 89.38 97 VAL A C 1
ATOM 762 O O . VAL A 1 97 ? -6.524 2.559 17.308 1.00 89.38 97 VAL A O 1
ATOM 765 N N . LYS A 1 98 ? -5.758 4.461 18.256 1.00 86.25 98 LYS A N 1
ATOM 766 C CA . LYS A 1 98 ? -4.582 4.649 17.400 1.00 86.25 98 LYS A CA 1
ATOM 767 C C . LYS A 1 98 ? -3.323 4.808 18.250 1.00 86.25 98 LYS A C 1
ATOM 769 O O . LYS A 1 98 ? -3.343 5.429 19.310 1.00 86.25 98 LYS A O 1
ATOM 774 N N . VAL A 1 99 ? -2.213 4.274 17.745 1.00 85.06 99 VAL A N 1
ATOM 775 C CA . VAL A 1 99 ? -0.881 4.503 18.318 1.00 85.06 99 VAL A CA 1
ATOM 776 C C . VAL A 1 99 ? -0.320 5.821 17.780 1.00 85.06 99 VAL A C 1
ATOM 778 O O . VAL A 1 99 ? -0.316 6.053 16.563 1.00 85.06 99 VAL A O 1
ATOM 781 N N . GLU A 1 100 ? 0.147 6.693 18.669 1.00 83.94 100 GLU A N 1
ATOM 782 C CA . GLU A 1 100 ? 0.832 7.937 18.304 1.00 83.94 100 GLU A CA 1
ATOM 783 C C . GLU A 1 100 ? 1.988 7.688 17.317 1.00 83.94 100 GLU A C 1
ATOM 785 O O . GLU A 1 100 ? 2.728 6.712 17.430 1.00 83.94 100 GLU A O 1
ATOM 790 N N . GLY A 1 101 ? 2.117 8.548 16.304 1.00 83.56 101 GLY A N 1
ATOM 791 C CA . GLY A 1 101 ? 3.145 8.426 15.264 1.00 83.56 101 GLY A CA 1
ATOM 792 C C . GLY A 1 101 ? 2.828 7.425 14.147 1.00 83.56 101 GLY A C 1
ATOM 793 O O . GLY A 1 101 ? 3.540 7.386 13.148 1.00 83.56 101 GLY A O 1
ATOM 794 N N . SER A 1 102 ? 1.758 6.627 14.261 1.00 89.50 102 SER A N 1
ATOM 795 C CA . SER A 1 102 ? 1.324 5.770 13.149 1.00 89.50 102 SER A CA 1
ATOM 796 C C . SER A 1 102 ? 0.653 6.584 12.036 1.00 89.50 102 SER A C 1
ATOM 798 O O . SER A 1 102 ? -0.135 7.496 12.307 1.00 89.50 102 SER A O 1
ATOM 800 N N . TYR A 1 103 ? 0.940 6.230 10.781 1.00 92.69 103 TYR A N 1
ATOM 801 C CA . TYR A 1 103 ? 0.270 6.757 9.594 1.00 92.69 103 TYR A CA 1
ATOM 802 C C . TYR A 1 103 ? -0.650 5.686 9.006 1.00 92.69 103 TYR A C 1
ATOM 804 O O . TYR A 1 103 ? -0.182 4.617 8.625 1.00 92.69 103 TYR A O 1
ATOM 812 N N . ASN A 1 104 ? -1.949 5.979 8.922 1.00 94.81 104 ASN A N 1
ATOM 813 C CA . ASN A 1 104 ? -2.968 5.053 8.409 1.00 94.81 104 ASN A CA 1
ATOM 814 C C . ASN A 1 104 ? -3.777 5.685 7.263 1.00 94.81 104 ASN A C 1
ATOM 816 O O . ASN A 1 104 ? -4.949 5.374 7.082 1.00 94.81 104 ASN A O 1
ATOM 820 N N . GLY A 1 105 ? -3.163 6.599 6.509 1.00 94.38 105 GLY A N 1
ATOM 821 C CA . GLY A 1 105 ? -3.834 7.379 5.470 1.00 94.38 105 GLY A CA 1
ATOM 822 C C . GLY A 1 105 ? -4.252 8.773 5.934 1.00 94.38 105 GLY A C 1
ATOM 823 O O . GLY A 1 105 ? -4.017 9.175 7.073 1.00 94.38 105 GLY A O 1
ATOM 824 N N . HIS A 1 106 ? -4.843 9.531 5.013 1.00 94.81 106 HIS A N 1
ATOM 825 C CA . HIS A 1 106 ? -5.157 10.955 5.185 1.00 94.81 106 HIS A CA 1
ATOM 826 C C . HIS A 1 106 ? -6.666 11.233 5.337 1.00 94.81 106 HIS A C 1
ATOM 828 O O . HIS A 1 106 ? -7.151 12.266 4.882 1.00 94.81 106 HIS A O 1
ATOM 834 N N . HIS A 1 107 ? -7.421 10.305 5.933 1.00 94.81 107 HIS A N 1
ATOM 835 C CA . HIS A 1 107 ? -8.841 10.508 6.233 1.00 94.81 107 HIS A CA 1
ATOM 836 C C . HIS A 1 107 ? -9.040 10.937 7.694 1.00 94.81 107 HIS A C 1
ATOM 838 O O . HIS A 1 107 ? -8.294 10.513 8.580 1.00 94.81 107 HIS A O 1
ATOM 844 N N . ASP A 1 108 ? -10.066 11.747 7.946 1.00 91.75 108 ASP A N 1
ATOM 845 C CA . ASP A 1 108 ? -10.254 12.508 9.193 1.00 91.75 108 ASP A CA 1
ATOM 846 C C . ASP A 1 108 ? -10.185 11.652 10.465 1.00 91.75 108 ASP A C 1
ATOM 848 O O . ASP A 1 108 ? -9.618 12.064 11.473 1.00 91.75 108 ASP A O 1
ATOM 852 N N . ALA A 1 109 ? -10.686 10.415 10.407 1.00 90.56 109 ALA A N 1
ATOM 853 C CA . ALA A 1 109 ? -10.703 9.513 11.558 1.00 90.56 109 ALA A CA 1
ATOM 854 C C . ALA A 1 109 ? -9.311 9.057 12.041 1.00 90.56 109 ALA A C 1
ATOM 856 O O . ALA A 1 109 ? -9.184 8.631 13.188 1.00 90.56 109 ALA A O 1
ATOM 857 N N . VAL A 1 110 ? -8.284 9.093 11.185 1.00 91.69 110 VAL A N 1
ATOM 858 C CA . VAL A 1 110 ? -6.933 8.592 11.516 1.00 91.69 110 VAL A CA 1
ATOM 859 C C . VAL A 1 110 ? -5.818 9.583 11.204 1.00 91.69 110 VAL A C 1
ATOM 861 O O . VAL A 1 110 ? -4.680 9.353 11.620 1.00 91.69 110 VAL A O 1
ATOM 864 N N . ALA A 1 111 ? -6.127 10.691 10.523 1.00 91.12 111 ALA A N 1
ATOM 865 C CA . ALA A 1 111 ? -5.184 11.749 10.175 1.00 91.12 111 ALA A CA 1
ATOM 866 C C . ALA A 1 111 ? -4.847 12.673 11.368 1.00 91.12 111 ALA A C 1
ATOM 868 O O . ALA A 1 111 ? -4.663 13.878 11.217 1.00 91.12 111 ALA A O 1
ATOM 869 N N . ILE A 1 112 ? -4.750 12.094 12.565 1.00 86.75 112 ILE A N 1
ATOM 870 C CA . ILE A 1 112 ? -4.428 12.772 13.820 1.00 86.75 112 ILE A CA 1
ATOM 871 C C . ILE A 1 112 ? -3.165 12.164 14.430 1.00 86.75 112 ILE A C 1
ATOM 873 O O . ILE A 1 112 ? -2.888 10.969 14.264 1.00 86.75 112 ILE A O 1
ATOM 877 N N . SER A 1 113 ? -2.377 12.983 15.128 1.00 85.44 113 SER A N 1
ATOM 878 C CA . SER A 1 113 ? -1.191 12.535 15.880 1.00 85.44 113 SER A CA 1
ATOM 879 C C . SER A 1 113 ? -0.249 11.649 15.048 1.00 85.44 113 SER A C 1
ATOM 881 O O . SER A 1 113 ? 0.194 10.581 15.479 1.00 85.44 113 SER A O 1
ATOM 883 N N . ILE A 1 114 ? -0.029 12.058 13.792 1.00 85.75 114 ILE A N 1
ATOM 884 C CA . ILE A 1 114 ? 0.805 11.360 12.797 1.00 85.75 114 ILE A CA 1
ATOM 885 C C . ILE A 1 114 ? 2.284 11.707 12.994 1.00 85.75 114 ILE A C 1
ATOM 887 O O . ILE A 1 114 ? 3.153 10.858 12.826 1.00 85.75 114 ILE A O 1
ATOM 891 N N . PHE A 1 115 ? 2.570 12.952 13.372 1.00 79.12 115 PHE A N 1
ATOM 892 C CA . PHE A 1 115 ? 3.921 13.458 13.569 1.00 79.12 115 PHE A CA 1
ATOM 893 C C . PHE A 1 115 ? 4.083 13.964 14.997 1.00 79.12 115 PHE A C 1
ATOM 895 O O . PHE A 1 115 ? 3.180 14.605 15.532 1.00 79.12 115 PHE A O 1
ATOM 902 N N . ARG A 1 116 ? 5.257 13.715 15.583 1.00 74.06 116 ARG A N 1
ATOM 903 C CA . ARG A 1 116 ? 5.704 14.396 16.802 1.00 74.06 116 ARG A CA 1
ATOM 904 C C . ARG A 1 116 ? 6.584 15.576 16.415 1.00 74.06 116 ARG A C 1
ATOM 906 O O . ARG A 1 116 ? 7.274 15.529 15.392 1.00 74.06 116 ARG A O 1
ATOM 913 N N . SER A 1 117 ? 6.599 16.625 17.227 1.00 76.19 117 SER A N 1
ATOM 914 C CA . SER A 1 117 ? 7.531 17.727 17.011 1.00 76.19 117 SER A CA 1
ATOM 915 C C . SER A 1 117 ? 8.977 17.257 17.204 1.00 76.19 117 SER A C 1
ATOM 917 O O . SER A 1 117 ? 9.267 16.351 17.987 1.00 76.19 117 SER A O 1
ATOM 919 N N . ALA A 1 118 ? 9.925 17.918 16.536 1.00 74.19 118 ALA A N 1
ATOM 920 C CA . ALA A 1 118 ? 11.349 17.600 16.675 1.00 74.19 118 ALA A CA 1
ATOM 921 C C . ALA A 1 118 ? 11.846 17.670 18.134 1.00 74.19 118 ALA A C 1
ATOM 923 O O . ALA A 1 118 ? 12.762 16.946 18.513 1.00 74.19 118 ALA A O 1
ATOM 924 N N . LYS A 1 119 ? 11.220 18.514 18.967 1.00 76.19 119 LYS A N 1
ATOM 925 C CA . LYS A 1 119 ? 11.527 18.617 20.401 1.00 76.19 119 LYS A CA 1
ATOM 926 C C . LYS A 1 119 ? 11.102 17.364 21.174 1.00 76.19 119 LYS A C 1
ATOM 928 O O . LYS A 1 119 ? 11.793 16.979 22.110 1.00 76.19 119 LYS A O 1
ATOM 933 N N . GLU A 1 120 ? 10.002 16.729 20.776 1.00 77.00 120 GLU A N 1
ATOM 934 C CA . GLU A 1 120 ? 9.441 15.534 21.423 1.00 77.00 120 GLU A CA 1
ATOM 935 C C . GLU A 1 120 ? 10.145 14.239 20.997 1.00 77.00 120 GLU A C 1
ATOM 937 O O . GLU A 1 120 ? 10.143 13.269 21.748 1.00 77.00 120 GLU A O 1
ATOM 942 N N . LEU A 1 121 ? 10.779 14.220 19.818 1.00 78.00 121 LEU A N 1
ATOM 943 C CA . LEU A 1 121 ? 11.514 13.054 19.308 1.00 78.00 121 LEU A CA 1
ATOM 944 C C . LEU A 1 121 ? 12.833 12.789 20.051 1.00 78.00 121 LEU A C 1
ATOM 946 O O . LEU A 1 121 ? 13.331 11.665 20.034 1.00 78.00 121 LEU A O 1
ATOM 950 N N . GLY A 1 122 ? 13.400 13.797 20.719 1.00 79.75 122 GLY A N 1
ATOM 951 C CA . GLY A 1 122 ? 14.728 13.709 21.328 1.00 79.75 122 GLY A CA 1
ATOM 952 C C . GLY A 1 122 ? 15.875 13.658 20.299 1.00 79.75 122 GLY A C 1
ATOM 953 O O . GLY A 1 122 ? 15.650 13.666 19.089 1.00 79.75 122 GLY A O 1
ATOM 954 N N . PRO A 1 123 ? 17.140 13.659 20.757 1.00 82.19 123 PRO A N 1
ATOM 955 C CA . PRO A 1 123 ? 18.306 13.616 19.874 1.00 82.19 123 PRO A CA 1
ATOM 956 C C . PRO A 1 123 ? 18.431 12.263 19.153 1.00 82.19 123 PRO A C 1
ATOM 958 O O . PRO A 1 123 ? 18.162 11.222 19.739 1.00 82.19 123 PRO A O 1
ATOM 961 N N . ALA A 1 124 ? 18.934 12.252 17.912 1.00 80.50 124 ALA A N 1
ATOM 962 C CA . ALA A 1 124 ? 19.021 11.041 17.077 1.00 80.50 124 ALA A CA 1
ATOM 963 C C . ALA A 1 124 ? 19.773 9.860 17.729 1.00 80.50 124 ALA A C 1
ATOM 965 O O . ALA A 1 124 ? 19.427 8.705 17.512 1.00 80.50 124 ALA A O 1
ATOM 966 N N . VAL A 1 125 ? 20.783 10.146 18.556 1.00 88.25 125 VAL A N 1
ATOM 967 C CA . VAL A 1 125 ? 21.574 9.133 19.284 1.00 88.25 125 VAL A CA 1
ATOM 968 C C . VAL A 1 125 ? 20.883 8.604 20.546 1.00 88.25 125 VAL A C 1
ATOM 970 O O . VAL A 1 125 ? 21.332 7.623 21.134 1.00 88.25 125 VAL A O 1
ATOM 973 N N . LYS A 1 126 ? 19.812 9.266 20.991 1.00 82.81 126 LYS A N 1
ATOM 974 C CA . LYS A 1 126 ? 19.002 8.884 22.148 1.00 82.81 126 LYS A CA 1
ATOM 975 C C . LYS A 1 126 ? 17.560 9.371 21.939 1.00 82.81 126 LYS A C 1
ATOM 977 O O . LYS A 1 126 ? 17.152 10.344 22.582 1.00 82.81 126 LYS A O 1
ATOM 982 N N . PRO A 1 127 ? 16.816 8.737 21.018 1.00 78.81 127 PRO A N 1
ATOM 983 C CA . PRO A 1 127 ? 15.438 9.116 20.754 1.00 78.81 127 PRO A CA 1
ATOM 984 C C . PRO A 1 127 ? 14.597 8.979 22.026 1.00 78.81 127 PRO A C 1
ATOM 986 O O . PRO A 1 127 ? 14.804 8.079 22.847 1.00 78.81 127 PRO A O 1
ATOM 989 N N . SER A 1 128 ? 13.668 9.910 22.208 1.00 75.69 128 SER A N 1
ATOM 990 C CA . SER A 1 128 ? 12.721 9.890 23.313 1.00 75.69 128 SER A CA 1
ATOM 991 C C . SER A 1 128 ? 11.566 8.953 22.974 1.00 75.69 128 SER A C 1
ATOM 993 O O . SER A 1 128 ? 10.838 9.169 22.007 1.00 75.69 128 SER A O 1
ATOM 995 N N . PHE A 1 129 ? 11.391 7.922 23.798 1.00 67.56 129 PHE A N 1
ATOM 996 C CA . PHE A 1 129 ? 10.235 7.019 23.753 1.00 67.56 129 PHE A CA 1
ATOM 997 C C . PHE A 1 129 ? 9.210 7.328 24.849 1.00 67.56 129 PHE A C 1
ATOM 999 O O . PHE A 1 129 ? 8.216 6.615 24.984 1.00 67.56 129 PHE A O 1
ATOM 1006 N N . ALA A 1 130 ? 9.465 8.361 25.659 1.00 55.75 130 ALA A N 1
ATOM 1007 C CA . ALA A 1 130 ? 8.523 8.796 26.672 1.00 55.75 130 ALA A CA 1
ATOM 1008 C C . ALA A 1 130 ? 7.229 9.274 25.993 1.00 55.75 130 ALA A C 1
ATOM 1010 O O . ALA A 1 130 ? 7.254 9.915 24.936 1.00 55.75 130 ALA A O 1
ATOM 1011 N N . ASP A 1 131 ? 6.105 8.929 26.614 1.00 61.12 131 ASP A N 1
ATOM 1012 C CA . ASP A 1 131 ? 4.774 9.421 26.267 1.00 61.12 131 ASP A CA 1
ATOM 1013 C C . ASP A 1 131 ? 4.193 8.908 24.943 1.00 61.12 131 ASP A C 1
ATOM 1015 O O . ASP A 1 131 ? 3.512 9.672 24.272 1.00 61.12 131 ASP A O 1
ATOM 1019 N N . LEU A 1 132 ? 4.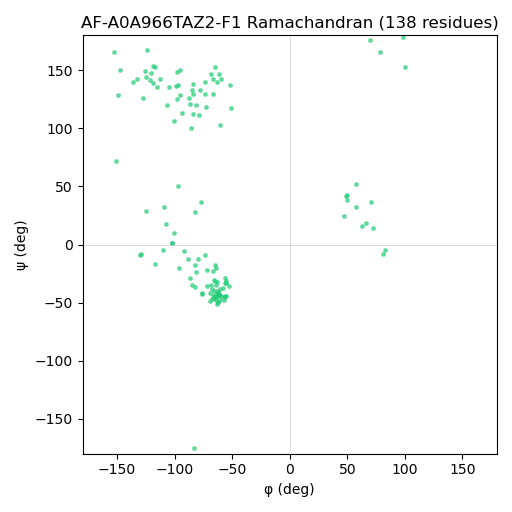419 7.645 24.552 1.00 57.00 132 LEU A N 1
ATOM 1020 C CA . LEU A 1 132 ? 3.592 7.004 23.516 1.00 57.00 132 LEU A CA 1
ATOM 1021 C C . LEU A 1 132 ? 2.135 6.970 23.994 1.00 57.00 132 LEU A C 1
ATOM 1023 O O . LEU A 1 132 ? 1.771 6.152 24.844 1.00 57.00 132 LEU A O 1
ATOM 1027 N N . LYS A 1 133 ? 1.301 7.868 23.471 1.00 59.28 133 LYS A N 1
ATOM 1028 C CA . LYS A 1 133 ? -0.113 7.924 23.836 1.00 59.28 133 LYS A CA 1
ATOM 1029 C C . LYS A 1 133 ? -0.911 6.950 22.980 1.00 59.28 133 LYS A C 1
ATOM 1031 O O . LYS A 1 133 ? -0.780 6.889 21.756 1.00 59.28 133 LYS A O 1
ATOM 1036 N N . ILE A 1 134 ? -1.76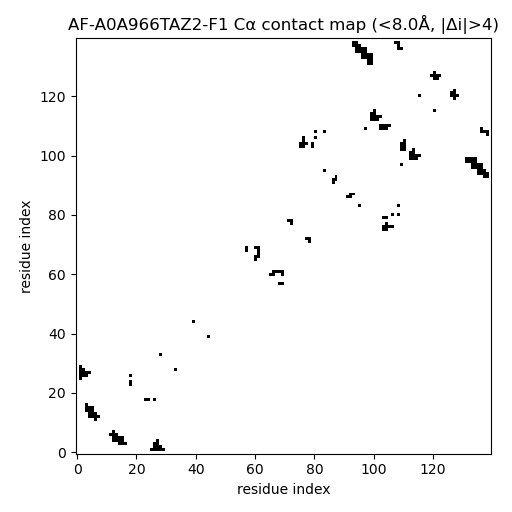7 6.185 23.651 1.00 61.22 134 ILE A N 1
ATOM 1037 C CA . ILE A 1 134 ? -2.931 5.592 23.006 1.00 61.22 134 ILE A CA 1
ATOM 1038 C C . ILE A 1 134 ? -3.962 6.707 22.920 1.00 61.22 134 ILE A C 1
ATOM 1040 O O . ILE A 1 134 ? -4.469 7.159 23.947 1.00 61.22 134 ILE A O 1
ATOM 1044 N N . GLU A 1 135 ? -4.244 7.162 21.706 1.00 63.00 135 GLU A N 1
ATOM 1045 C CA . GLU A 1 135 ? -5.280 8.160 21.493 1.00 63.00 135 GLU A CA 1
ATOM 1046 C C . GLU A 1 135 ? -6.579 7.497 21.072 1.00 63.00 135 GLU A C 1
ATOM 1048 O O . GLU A 1 135 ? -6.610 6.566 20.259 1.00 63.00 135 GLU A O 1
ATOM 1053 N N . ILE A 1 136 ? -7.653 7.999 21.673 1.00 61.03 136 ILE A N 1
ATOM 1054 C CA . ILE A 1 136 ? -9.011 7.612 21.355 1.00 61.03 136 ILE A CA 1
ATOM 1055 C C . ILE A 1 136 ? -9.573 8.701 20.451 1.00 61.03 136 ILE A C 1
ATOM 1057 O O . ILE A 1 136 ? -9.861 9.807 20.905 1.00 61.03 136 ILE A O 1
ATOM 1061 N N . ALA A 1 137 ? -9.710 8.383 19.169 1.00 60.78 137 ALA A N 1
ATOM 1062 C CA . ALA A 1 137 ? -10.336 9.271 18.207 1.00 60.78 137 ALA A CA 1
ATOM 1063 C C . ALA A 1 137 ? -11.850 9.033 18.201 1.00 60.78 137 ALA A C 1
ATOM 1065 O O . ALA A 1 137 ? -12.313 7.908 17.985 1.00 60.78 137 ALA A O 1
ATOM 1066 N N . THR A 1 138 ? -12.621 10.100 18.386 1.00 54.62 138 THR A N 1
ATOM 1067 C CA . THR A 1 138 ? -13.995 10.195 17.888 1.00 54.62 138 THR A CA 1
ATOM 1068 C C . THR A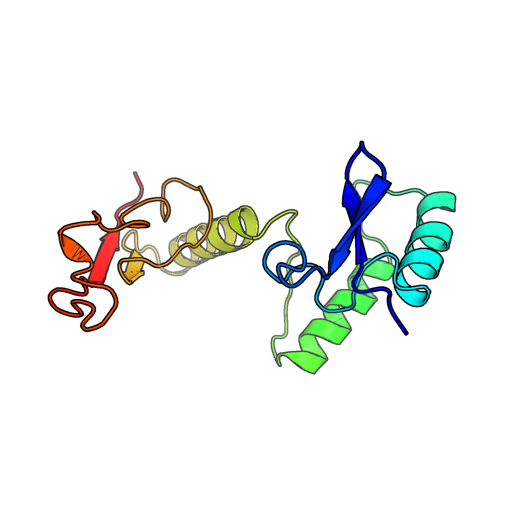 1 138 ? -13.906 10.885 16.533 1.00 54.62 138 THR A C 1
ATOM 1070 O O . THR A 1 138 ? -13.512 12.047 16.480 1.00 54.62 138 THR A O 1
ATOM 1073 N N . ALA A 1 139 ? -14.225 10.197 15.437 1.00 50.56 139 ALA A N 1
ATOM 1074 C CA . ALA A 1 139 ? -14.413 10.914 14.177 1.00 50.56 139 ALA A CA 1
ATOM 1075 C C . ALA A 1 139 ? -15.856 11.416 14.185 1.00 50.56 139 ALA A C 1
ATOM 1077 O O . ALA A 1 139 ? -16.766 10.586 14.213 1.00 50.56 139 ALA A O 1
ATOM 1078 N N . SER A 1 140 ? -16.033 12.732 14.268 1.00 46.56 140 SER A N 1
ATOM 1079 C CA . SER A 1 140 ? -17.308 13.398 13.992 1.00 46.56 140 SER A CA 1
ATOM 1080 C C . SER A 1 140 ? -17.615 13.364 12.505 1.00 46.56 140 SER A C 1
ATOM 1082 O O . SER A 1 140 ? -16.649 13.602 11.745 1.00 46.56 140 SER A O 1
#

Nearest PDB structures (foldseek):
  5i92-assembly3_F  TM=9.590E-01  e=1.262E-05  Pseudomonas aeruginosa PAO1
  3k28-assembly2_C  TM=9.265E-01  e=1.262E-05  Bacillus anthracis str. 'Ames Ancestor'
  6ssd-assembly1_A  TM=9.724E-01  e=8.282E-05  Streptomyces kaniharaensis
  4zm3-assembly2_D  TM=9.729E-01  e=1.326E-04  Streptomyces pactum
  4zm3-assembly2_C  TM=9.684E-01  e=2.427E-04  Streptomyces pactum

Radius of gyration: 20.47 Å; Cα contacts (8 Å, |Δi|>4): 116; chains: 1; bounding box: 44×37×52 Å

Solvent-accessible surface area (backbone atoms only — not comparable to full-atom values): 8814 Å² total; per-residue (Å²): 131,54,48,54,59,46,66,54,98,82,72,50,79,42,77,55,85,57,34,74,88,56,75,41,76,70,37,52,84,32,64,71,58,50,52,52,48,58,59,43,53,80,75,57,84,83,73,100,60,92,55,73,68,58,51,58,53,45,52,51,47,26,72,73,71,73,44,95,76,82,81,91,64,96,43,68,38,51,47,45,48,52,51,52,53,49,52,27,73,75,67,76,48,74,72,42,83,46,59,58,54,45,80,58,40,83,47,86,66,46,59,53,60,45,73,73,55,76,81,63,41,41,52,91,94,56,59,47,76,77,80,78,44,79,42,75,36,70,61,127

Mean predicted aligned error: 6.63 Å

Secondary structure (DSSP, 8-state):
--B-EEE-TT--EEE-SSTTTTTTTT-BT-HHHHHHHHHHHTT-S--SS--HHHHHHHHHHHHHH--S-----SSHHHHHHHHHHHHHHHH---EEEEETT----SSTTT-SS----HHHH--TTS---TT--EEEEE--

Foldseek 3Di:
DAQQWDADPVRDIDRNPCCVVCPNVVHPPDVVVVVVCVVVVVVPDDDVDDDPVVVVVQVVCCVPPVDNDDDDDPDQQVVLVVVLVVCCVVPVDQKDWDWALDDRHCDQQRVPNNDDDPVQQDDPVDGDPPDGDGDIGRRD